Protein AF-A0A3M7D447-F1 (afdb_monomer_lite)

Radius of gyration: 22.93 Å; chains: 1; bounding box: 48×63×53 Å

Secondary structure (DSSP, 8-state):
-HHHHHHHHHHHHHHHHHHHSTT-S--------------------S-SHHHHHHHHHHHHHHHHHHHHHHHHHHHHHHHHHHHHT----HHHHHHHHHHHHHHHHHHHHHHHHHHHHTT-SS--HHHHHHHGGG-HHHHHHHHHHHHHHHHHTT-

Structure (mmCIF, N/CA/C/O backbone):
data_AF-A0A3M7D447-F1
#
_entry.id   AF-A0A3M7D447-F1
#
loop_
_atom_site.group_PDB
_atom_site.id
_atom_site.type_symbol
_atom_site.label_atom_id
_atom_site.label_alt_id
_atom_site.label_comp_id
_atom_site.label_asym_id
_atom_site.label_entity_id
_atom_site.label_seq_id
_atom_site.pdbx_PDB_ins_code
_atom_site.Cartn_x
_atom_site.Cartn_y
_atom_site.Cartn_z
_atom_site.occupancy
_atom_site.B_iso_or_equiv
_atom_sit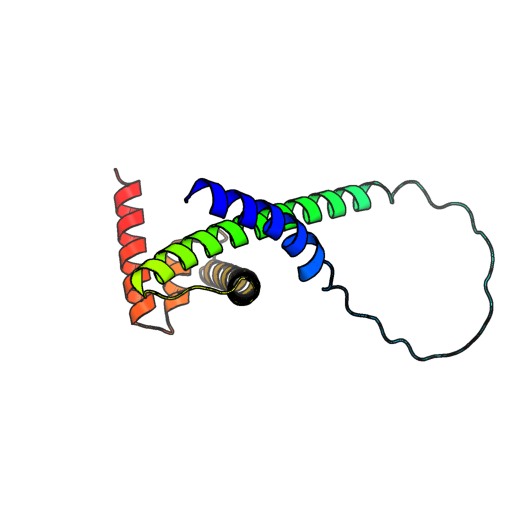e.auth_seq_id
_atom_site.auth_comp_id
_atom_site.auth_asym_id
_atom_site.auth_atom_id
_atom_site.pdbx_PDB_model_num
ATOM 1 N N . MET A 1 1 ? 21.435 -17.352 -11.194 1.00 40.66 1 MET A N 1
ATOM 2 C CA . MET A 1 1 ? 20.827 -16.055 -11.581 1.00 40.66 1 MET A CA 1
ATOM 3 C C . MET A 1 1 ? 19.994 -15.383 -10.474 1.00 40.66 1 MET A C 1
ATOM 5 O O . MET A 1 1 ? 19.977 -14.162 -10.434 1.00 40.66 1 MET A O 1
ATOM 9 N N . ALA A 1 2 ? 19.352 -16.107 -9.541 1.00 36.53 2 ALA A N 1
ATOM 10 C CA . ALA A 1 2 ? 18.604 -15.491 -8.423 1.00 36.53 2 ALA A CA 1
ATOM 11 C C . ALA A 1 2 ? 19.498 -14.832 -7.340 1.00 36.53 2 ALA A C 1
ATOM 13 O O . ALA A 1 2 ? 19.195 -13.742 -6.861 1.00 36.53 2 ALA A O 1
ATOM 14 N N . HIS A 1 3 ? 20.649 -15.438 -7.021 1.00 30.95 3 HIS A N 1
ATOM 15 C CA . HIS A 1 3 ? 21.602 -14.931 -6.015 1.00 30.95 3 HIS A CA 1
ATOM 16 C C . HIS A 1 3 ? 22.249 -13.577 -6.384 1.00 30.95 3 HIS A C 1
ATOM 18 O O . HIS A 1 3 ? 22.656 -12.814 -5.513 1.00 30.95 3 HIS A O 1
ATOM 24 N N . GLU A 1 4 ? 22.309 -13.249 -7.675 1.00 35.91 4 GLU A N 1
ATOM 25 C CA . GLU A 1 4 ? 22.933 -12.026 -8.197 1.00 35.91 4 GLU A CA 1
ATOM 26 C C . GLU A 1 4 ? 21.975 -10.822 -8.210 1.00 35.91 4 GLU A C 1
ATOM 28 O O . GLU A 1 4 ? 22.399 -9.664 -8.145 1.00 35.91 4 GLU A O 1
ATOM 33 N N . LYS A 1 5 ? 20.660 -11.079 -8.241 1.00 38.59 5 LYS A N 1
ATOM 34 C CA . LYS A 1 5 ? 19.633 -10.040 -8.085 1.00 38.59 5 LYS A CA 1
ATOM 35 C C . LYS A 1 5 ? 19.590 -9.536 -6.636 1.00 38.59 5 LYS A C 1
ATOM 37 O O . LYS A 1 5 ? 19.639 -8.331 -6.409 1.00 38.59 5 LYS A O 1
ATOM 42 N N . ALA A 1 6 ? 19.646 -10.443 -5.656 1.00 42.00 6 ALA A N 1
ATOM 43 C CA . ALA A 1 6 ? 19.626 -10.107 -4.227 1.00 42.00 6 ALA A CA 1
ATOM 44 C C . ALA A 1 6 ? 20.763 -9.150 -3.799 1.00 42.00 6 ALA A C 1
ATOM 46 O O . ALA A 1 6 ? 20.531 -8.195 -3.057 1.00 42.00 6 ALA A O 1
ATOM 47 N N . GLY A 1 7 ? 21.982 -9.351 -4.316 1.00 37.09 7 GLY A N 1
ATOM 48 C CA . GLY A 1 7 ? 23.135 -8.491 -4.014 1.00 37.09 7 GLY A CA 1
ATOM 49 C C . GLY A 1 7 ? 23.055 -7.084 -4.624 1.00 37.09 7 GLY A C 1
ATOM 50 O O . GLY A 1 7 ? 23.550 -6.123 -4.029 1.00 37.09 7 GLY A O 1
ATOM 51 N N . ARG A 1 8 ? 22.400 -6.933 -5.785 1.00 49.28 8 ARG A N 1
ATOM 52 C CA . ARG A 1 8 ? 22.113 -5.617 -6.380 1.00 49.28 8 ARG A CA 1
ATOM 53 C C . ARG A 1 8 ? 21.093 -4.857 -5.546 1.00 49.28 8 ARG A C 1
ATOM 55 O O . ARG A 1 8 ? 21.341 -3.699 -5.222 1.00 49.28 8 ARG A O 1
ATOM 62 N N . TYR A 1 9 ? 20.027 -5.525 -5.109 1.00 46.66 9 TYR A N 1
ATOM 63 C CA . TYR A 1 9 ? 19.006 -4.898 -4.274 1.00 46.66 9 TYR A CA 1
ATOM 64 C C . TYR A 1 9 ? 19.549 -4.464 -2.905 1.00 46.66 9 TYR A C 1
ATOM 66 O O . TYR A 1 9 ? 19.221 -3.377 -2.449 1.00 46.66 9 TYR A O 1
ATOM 74 N N . ALA A 1 10 ? 20.449 -5.230 -2.278 1.00 44.56 10 ALA A N 1
ATOM 75 C CA . ALA A 1 10 ? 21.054 -4.850 -0.995 1.00 44.56 10 ALA A CA 1
ATOM 76 C C . ALA A 1 10 ? 21.975 -3.614 -1.081 1.00 44.56 10 ALA A C 1
ATOM 78 O O . ALA A 1 10 ? 21.975 -2.781 -0.171 1.00 44.56 10 ALA A O 1
ATOM 79 N N . ARG A 1 11 ? 22.743 -3.465 -2.172 1.00 48.06 11 ARG A N 1
ATOM 80 C CA . ARG A 1 11 ? 23.564 -2.262 -2.411 1.00 48.06 11 ARG A CA 1
ATOM 81 C C . ARG A 1 11 ? 22.715 -1.060 -2.823 1.00 48.06 11 ARG A C 1
ATOM 83 O O . ARG A 1 11 ? 22.955 0.033 -2.319 1.00 48.06 11 ARG A O 1
ATOM 90 N N . MET A 1 12 ? 21.692 -1.272 -3.652 1.00 51.81 12 MET A N 1
ATOM 91 C CA . MET A 1 12 ? 20.745 -0.222 -4.038 1.00 51.81 12 MET A CA 1
ATOM 92 C C . MET A 1 12 ? 19.927 0.265 -2.835 1.00 51.81 12 MET A C 1
ATOM 94 O O . MET A 1 12 ? 19.711 1.459 -2.704 1.00 51.81 12 MET A O 1
ATOM 98 N N . ARG A 1 13 ? 19.567 -0.630 -1.903 1.00 50.69 13 ARG A N 1
ATOM 99 C CA . ARG A 1 13 ? 18.854 -0.321 -0.652 1.00 50.69 13 ARG A CA 1
ATOM 100 C C . ARG A 1 13 ? 19.614 0.654 0.248 1.00 50.69 13 ARG A C 1
ATOM 102 O O . ARG A 1 13 ? 18.990 1.523 0.839 1.00 50.69 13 ARG A O 1
ATOM 109 N N . ARG A 1 14 ? 20.945 0.532 0.353 1.00 49.84 14 ARG A N 1
ATOM 110 C CA . ARG A 1 14 ? 21.756 1.457 1.167 1.00 49.84 14 ARG A CA 1
ATOM 111 C C . ARG A 1 14 ? 21.840 2.843 0.525 1.00 49.84 14 ARG A C 1
ATOM 113 O O . ARG A 1 14 ? 21.676 3.820 1.234 1.00 49.84 14 ARG A O 1
ATOM 120 N N . VAL A 1 15 ? 22.057 2.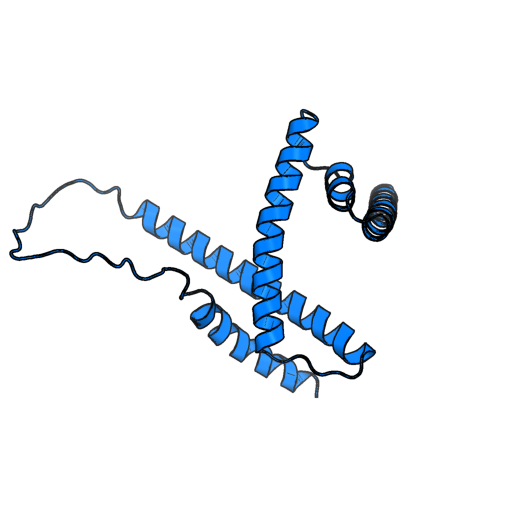903 -0.790 1.00 55.00 15 VAL A N 1
ATOM 121 C CA . VAL A 1 15 ? 22.176 4.169 -1.538 1.00 55.00 15 VAL A CA 1
ATOM 122 C C . VAL A 1 15 ? 20.819 4.868 -1.666 1.00 55.00 15 VAL A C 1
ATOM 124 O O . VAL A 1 15 ? 20.730 6.073 -1.508 1.00 55.00 15 VAL A O 1
ATOM 127 N N . PHE A 1 16 ? 19.737 4.128 -1.898 1.00 56.06 16 PHE A N 1
ATOM 128 C CA . PHE A 1 16 ? 18.404 4.703 -2.073 1.00 56.06 16 PHE A CA 1
ATOM 129 C C . PHE A 1 16 ? 17.883 5.359 -0.789 1.00 56.06 16 PHE A C 1
ATOM 131 O O . PHE A 1 16 ? 17.473 6.512 -0.828 1.00 56.06 16 PHE A O 1
ATOM 138 N N . VAL A 1 17 ? 17.952 4.670 0.356 1.00 54.66 17 VAL A N 1
ATOM 139 C CA . VAL A 1 17 ? 17.482 5.234 1.635 1.00 54.66 17 VAL A CA 1
ATOM 140 C C . VAL A 1 17 ? 18.322 6.452 2.036 1.00 54.66 17 VAL A C 1
ATOM 142 O O . VAL A 1 17 ? 17.758 7.467 2.423 1.00 54.66 17 VAL A O 1
ATOM 145 N N . SER A 1 18 ? 19.649 6.407 1.859 1.00 51.78 18 SER A N 1
ATOM 146 C CA . SER A 1 18 ? 20.510 7.544 2.214 1.00 51.78 18 SER A CA 1
ATOM 147 C C . SER A 1 18 ? 20.408 8.734 1.261 1.00 51.78 18 SER A C 1
ATOM 149 O O . SER A 1 18 ? 20.662 9.854 1.682 1.00 51.78 18 SER A O 1
ATOM 151 N N . THR A 1 19 ? 20.111 8.511 -0.023 1.00 50.44 19 THR A N 1
ATOM 152 C CA . THR A 1 19 ? 20.236 9.552 -1.060 1.00 50.44 19 THR A CA 1
ATOM 153 C C . THR A 1 19 ? 18.888 10.076 -1.544 1.00 50.44 19 THR A C 1
ATOM 155 O O . THR A 1 19 ? 18.783 11.248 -1.854 1.00 50.44 19 THR A O 1
ATOM 158 N N . VAL A 1 20 ? 17.837 9.255 -1.593 1.00 51.19 20 VAL A N 1
ATOM 159 C CA . VAL A 1 20 ? 16.521 9.708 -2.088 1.00 51.19 20 VAL A CA 1
ATOM 160 C C . VAL A 1 20 ? 15.688 10.356 -0.985 1.00 51.19 20 VAL A C 1
ATOM 162 O O . VAL A 1 20 ? 14.920 11.273 -1.254 1.00 51.19 20 VAL A O 1
ATOM 165 N N . TRP A 1 21 ? 15.864 9.921 0.263 1.00 50.19 21 TRP A N 1
ATOM 166 C CA . TRP A 1 21 ? 15.024 10.363 1.377 1.00 50.19 21 TRP A CA 1
ATOM 167 C C . TRP A 1 21 ? 15.679 11.379 2.312 1.00 50.19 21 TRP A C 1
ATOM 169 O O . TRP A 1 21 ? 14.960 12.058 3.037 1.00 50.19 21 TRP A O 1
ATOM 179 N N . SER A 1 22 ? 17.004 11.544 2.256 1.00 47.16 22 SER A N 1
ATOM 180 C CA . SER A 1 22 ? 17.707 12.591 3.013 1.00 47.16 22 SER A CA 1
ATOM 181 C C . SER A 1 22 ? 17.561 13.990 2.391 1.00 47.16 22 SER A C 1
ATOM 183 O O . SER A 1 22 ? 17.934 14.968 3.027 1.00 47.16 22 SER A O 1
ATOM 185 N N . GLU A 1 23 ? 17.035 14.107 1.166 1.00 41.28 23 GLU A N 1
ATOM 186 C CA . GLU A 1 23 ? 16.969 15.362 0.393 1.00 41.28 23 GLU A CA 1
ATOM 187 C C . GLU A 1 23 ? 15.640 16.134 0.585 1.00 41.28 23 GLU A C 1
ATOM 189 O O . GLU A 1 23 ? 15.390 17.128 -0.095 1.00 41.28 23 GLU A O 1
ATOM 194 N N . ARG A 1 24 ? 14.755 15.681 1.492 1.00 40.66 24 ARG A N 1
ATOM 195 C CA . ARG A 1 24 ? 13.440 16.305 1.762 1.00 40.66 24 ARG A CA 1
ATOM 196 C C . ARG A 1 24 ? 13.451 17.421 2.818 1.00 40.66 24 ARG A C 1
ATOM 198 O O . ARG A 1 24 ? 12.377 17.912 3.154 1.00 40.66 24 ARG A O 1
ATOM 205 N N . ASP A 1 25 ? 14.622 17.882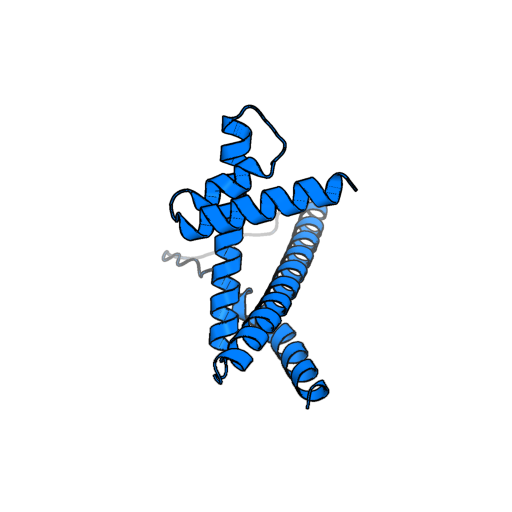 3.250 1.00 37.28 25 ASP A N 1
ATOM 206 C CA . ASP A 1 25 ? 14.777 19.187 3.902 1.00 37.28 25 ASP A CA 1
ATOM 207 C C . ASP A 1 25 ? 15.191 20.211 2.836 1.00 37.28 25 ASP A C 1
ATOM 209 O O . ASP A 1 25 ? 16.362 20.359 2.487 1.00 37.28 25 ASP A O 1
ATOM 213 N N . GLY A 1 26 ? 14.198 20.877 2.239 1.00 34.97 26 GLY A N 1
ATOM 214 C CA . GLY A 1 26 ? 14.434 21.900 1.220 1.00 34.97 26 GLY A CA 1
ATOM 215 C C . GLY A 1 26 ? 15.256 23.087 1.755 1.00 34.97 26 GLY A C 1
ATOM 216 O O . GLY A 1 26 ? 15.172 23.414 2.940 1.00 34.97 26 GLY A O 1
ATOM 217 N N . PRO A 1 27 ? 16.030 23.783 0.902 1.00 31.89 27 PRO A N 1
ATOM 218 C CA . PRO A 1 27 ? 16.793 24.952 1.317 1.00 31.89 27 PRO A CA 1
ATOM 219 C C . PRO A 1 27 ? 15.861 26.129 1.639 1.00 31.89 27 PRO A C 1
ATOM 221 O O . PRO A 1 27 ? 15.162 26.649 0.766 1.00 31.89 27 PRO A O 1
ATOM 224 N N . SER A 1 28 ? 15.892 26.590 2.888 1.00 37.19 28 SER A N 1
ATOM 225 C CA . SER A 1 28 ? 15.328 27.875 3.303 1.00 37.19 28 SER A CA 1
ATOM 226 C C . SER A 1 28 ? 16.106 29.004 2.621 1.00 37.19 28 SER A C 1
ATOM 228 O O . SER A 1 28 ? 17.236 29.314 2.996 1.00 37.19 28 SER A O 1
ATOM 230 N N . PHE A 1 29 ? 15.520 29.617 1.596 1.00 27.03 29 PHE A N 1
ATOM 231 C CA . PHE A 1 29 ? 16.030 30.850 1.004 1.00 27.03 29 PHE A CA 1
ATOM 232 C C . PHE A 1 29 ? 15.566 32.039 1.860 1.00 27.03 29 PHE A C 1
ATOM 234 O O . PHE A 1 29 ? 14.455 32.535 1.688 1.00 27.03 29 PHE A O 1
ATOM 241 N N . ASP A 1 30 ? 16.407 32.474 2.801 1.00 32.84 30 ASP A N 1
ATOM 242 C CA . ASP A 1 30 ? 16.303 33.793 3.437 1.00 32.84 30 ASP A CA 1
ATOM 243 C C . ASP A 1 30 ? 17.291 34.739 2.747 1.00 32.84 30 ASP A C 1
ATOM 245 O O . ASP A 1 30 ? 18.511 34.593 2.842 1.00 32.84 30 ASP A O 1
ATOM 249 N N . ALA A 1 31 ? 16.730 35.704 2.026 1.00 34.12 31 ALA A N 1
ATOM 250 C CA . ALA A 1 31 ? 17.441 36.842 1.487 1.00 34.12 31 ALA A CA 1
ATOM 251 C C . ALA A 1 31 ? 17.245 38.058 2.403 1.00 34.12 31 ALA A C 1
ATOM 253 O O . ALA A 1 31 ? 16.361 38.871 2.141 1.00 34.12 31 ALA A O 1
ATOM 254 N N . SER A 1 32 ? 18.094 38.240 3.421 1.00 32.06 32 SER A N 1
ATOM 255 C CA . SER A 1 32 ? 18.339 39.565 4.012 1.00 32.06 32 SER A CA 1
ATOM 256 C C . SER A 1 32 ? 19.565 39.642 4.945 1.00 32.06 32 SER A C 1
ATOM 258 O O . SER A 1 32 ? 19.616 39.077 6.022 1.00 32.06 32 SER A O 1
ATOM 260 N N . SER A 1 33 ? 20.552 40.435 4.515 1.00 31.58 33 SER A N 1
ATOM 261 C CA . SER A 1 33 ? 21.230 41.483 5.297 1.00 31.58 33 SER A CA 1
ATOM 262 C C . SER A 1 33 ? 21.857 41.190 6.686 1.00 31.58 33 SER A C 1
ATOM 264 O O . SER A 1 33 ? 21.196 41.165 7.714 1.00 31.58 33 SER A O 1
ATOM 266 N N . THR A 1 34 ? 23.197 41.273 6.692 1.00 35.94 34 THR A N 1
ATOM 267 C CA . THR A 1 34 ? 24.061 42.055 7.616 1.00 35.94 34 THR A CA 1
ATOM 268 C C . THR A 1 34 ? 24.263 41.650 9.090 1.00 35.94 34 THR A C 1
ATOM 270 O O . THR A 1 34 ? 23.453 41.931 9.961 1.00 35.94 34 THR A O 1
ATOM 273 N N . SER A 1 35 ? 25.510 41.226 9.341 1.00 34.97 35 SER A N 1
ATOM 274 C CA . SER A 1 35 ? 26.455 41.678 10.386 1.00 34.97 35 SER A CA 1
ATOM 275 C C . SER A 1 35 ? 26.180 41.470 11.889 1.00 34.97 35 SER A C 1
ATOM 277 O O . SER A 1 35 ? 25.301 42.088 12.478 1.00 34.97 35 SER A O 1
ATOM 279 N N . ASN A 1 36 ? 27.181 40.802 12.484 1.00 34.50 36 ASN A N 1
ATOM 280 C CA . ASN A 1 36 ? 27.664 40.724 13.873 1.00 34.50 36 ASN A CA 1
ATOM 281 C C . ASN A 1 36 ? 27.115 39.640 14.831 1.00 34.50 36 ASN A C 1
ATOM 283 O O . ASN A 1 36 ? 25.907 39.501 14.989 1.00 34.50 36 ASN A O 1
ATOM 287 N N . PRO A 1 37 ? 28.015 38.910 15.538 1.00 45.75 37 PRO A N 1
ATOM 288 C CA . PRO A 1 37 ? 27.653 37.921 16.551 1.00 45.75 37 PRO A CA 1
ATOM 289 C C . PRO A 1 37 ? 27.620 38.543 17.959 1.00 45.75 37 PRO A C 1
ATOM 291 O O . PRO A 1 37 ? 28.353 39.500 18.227 1.00 45.75 37 PRO A O 1
ATOM 294 N N . PRO A 1 38 ? 26.870 37.950 18.903 1.00 38.22 38 PRO A N 1
ATOM 295 C CA . PRO A 1 38 ? 27.286 38.042 20.300 1.00 38.22 38 PRO A CA 1
ATOM 296 C C . PRO A 1 38 ? 27.210 36.710 21.071 1.00 38.22 38 PRO A C 1
ATOM 298 O O . PRO A 1 38 ? 26.177 36.061 21.161 1.00 38.22 38 PRO A O 1
ATOM 301 N N . THR A 1 39 ? 28.365 36.370 21.654 1.00 35.47 39 THR A N 1
ATOM 302 C CA . THR A 1 39 ? 28.612 35.935 23.046 1.00 35.47 39 THR A CA 1
ATOM 303 C C . THR A 1 39 ? 27.746 34.860 23.721 1.00 35.47 39 THR A C 1
ATOM 305 O O . THR A 1 39 ? 26.544 35.007 23.911 1.00 35.47 39 THR A O 1
ATOM 308 N N . MET A 1 40 ? 28.461 33.854 24.249 1.00 33.44 40 MET A N 1
ATOM 309 C CA . MET A 1 40 ? 28.060 32.885 25.278 1.00 33.44 40 MET A CA 1
ATOM 310 C C . MET A 1 40 ? 27.098 33.446 26.339 1.00 33.44 40 MET A C 1
ATOM 312 O O . MET A 1 40 ? 27.438 34.388 27.053 1.00 33.44 40 MET A O 1
ATOM 316 N N . SER A 1 41 ? 25.983 32.744 26.550 1.00 32.66 41 SER A N 1
ATOM 317 C CA . SER A 1 41 ? 25.235 32.760 27.808 1.00 32.66 41 SER A CA 1
ATOM 318 C C . SER A 1 41 ? 25.017 31.318 28.270 1.00 32.66 41 SER A C 1
ATOM 320 O O . SER A 1 41 ? 24.446 30.494 27.556 1.00 32.66 41 SER A O 1
ATOM 322 N N . LEU A 1 42 ? 25.563 30.996 29.442 1.00 34.97 42 LEU A N 1
ATOM 323 C CA . LEU A 1 42 ? 25.516 29.680 30.068 1.00 34.97 42 LEU A CA 1
ATOM 324 C C . LEU A 1 42 ? 24.268 29.578 30.963 1.00 34.97 42 LEU A C 1
ATOM 326 O O . LEU A 1 42 ? 24.042 30.461 31.787 1.00 34.97 42 LEU A O 1
ATOM 330 N N . ARG A 1 43 ? 23.599 28.417 30.890 1.00 39.00 43 ARG A N 1
ATOM 331 C CA . ARG A 1 43 ? 22.578 27.840 31.799 1.00 39.00 43 ARG A CA 1
ATOM 332 C C . ARG A 1 43 ? 21.103 28.044 31.432 1.00 39.00 43 ARG A C 1
ATOM 334 O O . ARG A 1 43 ? 20.464 28.967 31.913 1.00 39.00 43 ARG A O 1
ATOM 341 N N . PHE A 1 44 ? 20.524 27.017 30.806 1.00 30.78 44 PHE A N 1
ATOM 342 C CA . PHE A 1 44 ? 19.251 26.435 31.246 1.00 30.78 44 PHE A CA 1
ATOM 343 C C . PHE A 1 44 ? 19.298 24.905 31.082 1.00 30.78 44 PHE A C 1
ATOM 345 O O . PHE A 1 44 ? 19.380 24.380 29.981 1.00 30.78 44 PHE A O 1
ATOM 352 N N . HIS A 1 45 ? 19.362 24.228 32.231 1.00 31.22 45 HIS A N 1
ATOM 353 C CA . HIS A 1 45 ? 18.856 22.890 32.548 1.00 31.22 45 HIS A CA 1
ATOM 354 C C . HIS A 1 45 ? 18.586 21.907 31.392 1.00 31.22 45 HIS A C 1
ATOM 356 O O . HIS A 1 45 ? 17.560 21.984 30.730 1.00 31.22 45 HIS A O 1
ATOM 362 N N . GLN A 1 46 ? 19.465 20.907 31.258 1.00 39.44 46 GLN A N 1
ATOM 363 C CA . GLN A 1 46 ? 19.145 19.477 31.435 1.00 39.44 46 GLN A CA 1
ATOM 364 C C . GLN A 1 46 ? 17.707 19.022 31.076 1.00 39.44 46 GLN A C 1
ATOM 366 O O . GLN A 1 46 ? 17.037 18.380 31.879 1.00 39.44 46 GLN A O 1
ATOM 371 N N . ALA A 1 47 ? 17.233 19.345 29.871 1.00 36.06 47 ALA A N 1
ATOM 372 C CA . ALA A 1 47 ? 15.960 18.861 29.323 1.00 36.06 47 ALA A CA 1
ATOM 373 C C . ALA A 1 47 ? 15.968 18.765 27.780 1.00 36.06 47 ALA A C 1
ATOM 375 O O . ALA A 1 47 ? 14.917 18.804 27.152 1.00 36.06 47 ALA A O 1
ATOM 376 N N . LEU A 1 48 ? 17.149 18.655 27.158 1.00 44.34 48 LEU A N 1
ATOM 377 C CA . LEU A 1 48 ? 17.311 18.651 25.694 1.00 44.34 48 LEU A CA 1
ATOM 378 C C . LEU A 1 48 ? 17.907 17.357 25.113 1.00 44.34 48 LEU A C 1
ATOM 380 O O . LEU A 1 48 ? 17.942 17.214 23.899 1.00 44.34 48 LEU A O 1
ATOM 384 N N . ASP A 1 49 ? 18.281 16.383 25.947 1.00 47.97 49 ASP A N 1
ATOM 385 C CA . ASP A 1 49 ? 18.837 15.100 25.473 1.00 47.97 49 ASP A CA 1
ATOM 386 C C . ASP A 1 49 ? 17.769 14.013 25.235 1.00 47.97 49 ASP A C 1
ATOM 388 O O . ASP A 1 49 ? 18.003 13.043 24.522 1.00 47.97 49 ASP A O 1
ATOM 392 N N . MET A 1 50 ? 16.556 14.177 25.781 1.00 45.88 50 MET A N 1
ATOM 393 C CA . MET A 1 50 ? 15.485 13.174 25.634 1.00 45.88 50 MET A CA 1
ATOM 394 C C . MET A 1 50 ? 14.691 13.324 24.330 1.00 45.88 50 MET A C 1
ATOM 396 O O . MET A 1 50 ? 14.183 12.334 23.811 1.00 45.88 50 MET A O 1
ATOM 400 N N . ALA A 1 51 ? 14.620 14.538 23.773 1.00 52.22 51 ALA A N 1
ATOM 401 C CA . ALA A 1 51 ? 13.990 14.783 22.475 1.00 52.22 51 ALA A CA 1
ATOM 402 C C . ALA A 1 51 ? 14.865 14.287 21.309 1.00 52.22 51 ALA A C 1
ATOM 404 O O . ALA A 1 51 ? 14.333 13.815 20.310 1.00 52.22 51 ALA A O 1
ATOM 405 N N . GLY A 1 52 ? 16.197 14.341 21.457 1.00 50.50 52 GLY A N 1
ATOM 406 C CA . GLY A 1 52 ? 17.152 13.895 20.436 1.00 50.50 52 GLY A CA 1
ATOM 407 C C . GLY A 1 52 ? 17.186 12.377 20.225 1.00 50.50 52 GLY A C 1
ATOM 408 O O . GLY A 1 52 ? 17.369 11.923 19.100 1.00 50.50 52 GLY A O 1
ATOM 409 N N . LEU A 1 53 ? 16.960 11.571 21.272 1.00 51.22 53 LEU A N 1
ATOM 410 C CA . LEU A 1 53 ? 16.856 10.112 21.116 1.00 51.22 53 LEU A CA 1
ATOM 411 C C . LEU A 1 53 ? 15.547 9.682 20.440 1.00 51.22 53 LEU A C 1
ATOM 413 O O . LEU A 1 53 ? 15.561 8.759 19.631 1.00 51.22 53 LEU A O 1
ATOM 417 N N . GLN A 1 54 ? 14.432 10.347 20.755 1.00 53.81 54 GLN A N 1
ATOM 418 C CA . GLN A 1 54 ? 13.114 10.012 20.200 1.00 53.81 54 GLN A CA 1
ATOM 419 C C . GLN A 1 54 ? 13.052 10.288 18.696 1.00 53.81 54 GLN A C 1
ATOM 421 O O . GLN A 1 54 ? 12.547 9.464 17.939 1.00 53.81 54 GLN A O 1
ATOM 426 N N . THR A 1 55 ? 13.627 11.403 18.243 1.00 58.34 55 THR A N 1
ATOM 427 C CA . THR A 1 55 ? 13.733 11.712 16.810 1.00 58.34 55 THR A CA 1
ATOM 428 C C . THR A 1 55 ? 14.674 10.759 16.081 1.00 58.34 55 THR A C 1
ATOM 430 O O . THR A 1 55 ? 14.369 10.352 14.962 1.00 58.34 55 THR A O 1
ATOM 433 N N . GLN A 1 56 ? 15.775 10.335 16.710 1.00 60.50 56 GLN A N 1
ATOM 434 C CA . GLN A 1 56 ? 16.673 9.332 16.132 1.00 60.50 56 GLN A CA 1
ATOM 435 C C . GLN A 1 56 ? 15.986 7.962 15.997 1.00 60.50 56 GLN A C 1
ATOM 437 O O . GLN A 1 56 ? 16.135 7.296 14.974 1.00 60.50 56 GLN A O 1
ATOM 442 N N . GLU A 1 57 ? 15.226 7.532 17.007 1.00 65.69 57 GLU A N 1
ATOM 443 C CA . GLU A 1 57 ? 14.515 6.251 16.987 1.00 65.69 57 GLU A CA 1
ATOM 444 C C . GLU A 1 57 ? 13.383 6.241 15.950 1.00 65.69 57 GLU A C 1
ATOM 446 O O . GLU A 1 57 ? 13.313 5.308 15.144 1.00 65.69 57 GLU A O 1
ATOM 451 N N . GLU A 1 58 ? 12.562 7.292 15.892 1.00 65.44 58 GLU A N 1
ATOM 452 C CA . GLU A 1 58 ? 11.509 7.423 14.876 1.00 65.44 58 GLU A CA 1
ATOM 453 C C . GLU A 1 58 ? 12.093 7.498 13.458 1.00 65.44 58 GLU A C 1
ATOM 455 O O . GLU A 1 58 ? 11.635 6.759 12.586 1.00 65.44 58 GLU A O 1
ATOM 460 N N . ALA A 1 59 ? 13.180 8.250 13.241 1.00 67.81 59 ALA A N 1
ATOM 461 C CA . ALA A 1 59 ? 13.886 8.261 11.956 1.00 67.81 59 ALA A CA 1
ATOM 462 C C . ALA A 1 59 ? 14.386 6.856 11.573 1.00 67.81 59 ALA A C 1
ATOM 464 O O . ALA A 1 59 ? 14.196 6.396 10.446 1.00 67.81 59 ALA A O 1
ATOM 465 N N . THR A 1 60 ? 14.940 6.098 12.530 1.00 80.00 60 THR A N 1
ATOM 466 C CA . THR A 1 60 ? 15.387 4.722 12.251 1.00 80.00 60 THR A CA 1
ATOM 467 C C . THR A 1 60 ? 14.231 3.765 11.962 1.00 80.00 60 THR A C 1
ATOM 469 O O . THR A 1 60 ? 14.402 2.789 11.224 1.00 80.00 60 THR A O 1
ATOM 472 N N . LYS A 1 61 ? 13.054 4.002 12.547 1.00 85.75 61 LYS A N 1
ATOM 473 C CA . LYS A 1 61 ? 11.847 3.206 12.314 1.00 85.75 61 LYS A CA 1
ATOM 474 C C . LYS A 1 61 ? 11.255 3.517 10.946 1.00 85.75 61 LYS A C 1
ATOM 476 O O . LYS A 1 61 ? 10.931 2.584 10.210 1.00 85.75 61 LYS A O 1
ATOM 481 N N . GLU A 1 62 ? 11.173 4.790 10.588 1.00 84.88 62 GLU A N 1
ATOM 482 C CA . GLU A 1 62 ? 10.736 5.248 9.274 1.00 84.88 62 GLU A CA 1
ATOM 483 C C . GLU A 1 62 ? 11.626 4.673 8.164 1.00 84.88 62 GLU A C 1
ATOM 485 O O . GLU A 1 62 ? 11.117 4.052 7.228 1.00 84.88 62 GLU A O 1
ATOM 490 N N . ASP A 1 63 ? 12.950 4.741 8.322 1.00 86.44 63 ASP A N 1
ATOM 491 C CA . ASP A 1 63 ? 13.910 4.149 7.383 1.00 86.44 63 ASP A CA 1
ATOM 492 C C . ASP A 1 63 ? 13.706 2.639 7.210 1.00 86.44 63 ASP A C 1
ATOM 494 O O . ASP A 1 63 ? 13.777 2.101 6.099 1.00 86.44 63 ASP A O 1
ATOM 498 N N . ARG A 1 64 ? 13.422 1.925 8.307 1.00 88.12 64 ARG A N 1
ATOM 499 C CA . ARG A 1 64 ? 13.118 0.486 8.262 1.00 88.12 64 ARG A CA 1
ATOM 500 C C . ARG A 1 64 ? 11.827 0.212 7.494 1.00 88.12 64 ARG A C 1
ATOM 502 O O . ARG A 1 64 ? 11.812 -0.722 6.689 1.00 88.12 64 ARG A O 1
ATOM 509 N N . LEU A 1 65 ? 10.779 1.006 7.716 1.00 92.19 65 LEU A N 1
ATOM 510 C CA . LEU A 1 65 ? 9.495 0.873 7.021 1.00 92.19 65 LEU A CA 1
ATOM 511 C C . LEU A 1 65 ? 9.638 1.171 5.526 1.00 92.19 65 LEU A C 1
ATOM 513 O O . LEU A 1 65 ? 9.210 0.359 4.706 1.00 92.19 65 LEU A O 1
ATOM 517 N N . LYS A 1 66 ? 10.318 2.261 5.160 1.00 88.62 66 LYS A N 1
ATOM 518 C CA . LYS A 1 66 ? 10.614 2.610 3.760 1.00 88.62 66 LYS A CA 1
ATOM 519 C C . LYS A 1 66 ? 11.425 1.526 3.064 1.00 88.62 66 LYS A C 1
ATOM 521 O O . LYS A 1 66 ? 11.113 1.128 1.943 1.00 88.62 66 LYS A O 1
ATOM 526 N N . ALA A 1 67 ? 12.432 0.984 3.745 1.00 87.06 67 ALA A N 1
ATOM 527 C CA . ALA A 1 67 ? 13.243 -0.094 3.199 1.00 87.06 67 ALA A CA 1
ATOM 528 C C . ALA A 1 67 ? 12.446 -1.397 2.999 1.00 87.06 67 ALA A C 1
ATOM 530 O O . ALA A 1 67 ? 12.687 -2.114 2.025 1.00 87.06 67 ALA A O 1
ATOM 531 N N . ALA A 1 68 ? 11.518 -1.717 3.908 1.00 91.69 68 ALA A N 1
ATOM 532 C CA . ALA A 1 68 ? 10.615 -2.858 3.763 1.00 91.69 68 ALA A CA 1
ATOM 533 C C . ALA A 1 68 ? 9.615 -2.643 2.615 1.00 91.69 68 ALA A C 1
ATOM 535 O O . ALA A 1 68 ? 9.390 -3.556 1.817 1.00 91.69 68 ALA A O 1
ATOM 536 N N . LEU A 1 69 ? 9.079 -1.426 2.487 1.00 92.25 69 LEU A N 1
ATOM 537 C CA . LEU A 1 69 ? 8.171 -1.049 1.409 1.00 92.25 69 LEU A CA 1
ATOM 538 C C . LEU A 1 69 ? 8.848 -1.181 0.042 1.00 92.25 69 LEU A C 1
ATOM 540 O O . LEU A 1 69 ? 8.324 -1.864 -0.834 1.00 92.25 69 LEU A O 1
ATOM 544 N N . TRP A 1 70 ? 10.040 -0.604 -0.117 1.00 89.88 70 TRP A N 1
ATOM 545 C CA . TRP A 1 70 ? 10.812 -0.692 -1.358 1.00 89.88 70 TRP A CA 1
ATOM 546 C C . TRP A 1 70 ? 11.091 -2.146 -1.764 1.00 89.88 70 TRP A C 1
ATOM 548 O O . TRP A 1 70 ? 10.974 -2.498 -2.937 1.0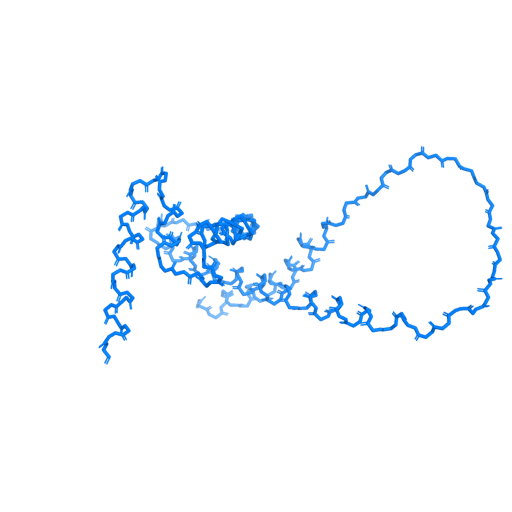0 89.88 70 TRP A O 1
ATOM 558 N N . TYR A 1 71 ? 11.408 -3.015 -0.796 1.00 88.88 71 TYR A N 1
ATOM 559 C CA . TYR A 1 71 ? 11.605 -4.442 -1.057 1.00 88.88 71 TYR A CA 1
ATOM 560 C C . TYR A 1 71 ? 10.320 -5.116 -1.564 1.00 88.88 71 TYR A C 1
ATOM 562 O O . TYR A 1 71 ? 10.356 -5.792 -2.592 1.00 88.88 71 TYR A O 1
ATOM 570 N N . SER A 1 72 ? 9.188 -4.888 -0.892 1.00 93.94 72 SER A N 1
ATOM 571 C CA . SER A 1 72 ? 7.882 -5.437 -1.288 1.00 93.94 72 SER A CA 1
ATOM 572 C C . SER A 1 72 ? 7.444 -4.955 -2.680 1.00 93.94 72 SER A C 1
ATOM 574 O O . SER A 1 72 ? 6.978 -5.737 -3.516 1.00 93.94 72 SER A O 1
ATOM 576 N N . ILE A 1 73 ? 7.671 -3.673 -2.979 1.00 93.81 73 ILE A N 1
ATOM 577 C CA . ILE A 1 73 ? 7.396 -3.091 -4.297 1.00 93.81 73 ILE A CA 1
ATOM 578 C C . ILE A 1 73 ? 8.296 -3.718 -5.356 1.00 93.81 73 ILE A C 1
ATOM 580 O O . ILE A 1 73 ? 7.797 -4.112 -6.406 1.00 93.81 73 ILE A O 1
ATOM 584 N N . GLY A 1 74 ? 9.592 -3.882 -5.081 1.00 91.06 74 GLY A N 1
ATOM 585 C CA . GLY A 1 74 ? 10.514 -4.567 -5.986 1.00 91.06 74 GLY A CA 1
ATOM 586 C C . GLY A 1 74 ? 10.043 -5.981 -6.337 1.00 91.06 74 GLY A C 1
ATOM 587 O O . GLY A 1 74 ? 10.023 -6.339 -7.511 1.00 91.06 74 GLY A O 1
ATOM 588 N N . GLN A 1 75 ? 9.576 -6.754 -5.350 1.00 92.06 75 GLN A N 1
ATOM 589 C CA . GLN A 1 75 ? 9.014 -8.091 -5.586 1.00 92.06 75 GLN A CA 1
ATOM 590 C C . GLN A 1 75 ? 7.743 -8.051 -6.445 1.00 92.06 75 GLN A C 1
ATOM 592 O O . GLN A 1 75 ? 7.587 -8.867 -7.355 1.00 92.06 75 GLN A O 1
ATOM 597 N N . THR A 1 76 ? 6.851 -7.095 -6.180 1.00 93.69 76 THR A N 1
ATOM 598 C CA . THR A 1 76 ? 5.603 -6.924 -6.940 1.00 93.69 76 THR A CA 1
ATOM 599 C C . THR A 1 76 ? 5.893 -6.541 -8.391 1.00 93.69 76 THR A C 1
ATOM 601 O O . THR A 1 76 ? 5.342 -7.130 -9.320 1.00 93.69 76 THR A O 1
ATOM 604 N N . VAL A 1 77 ? 6.805 -5.590 -8.597 1.00 92.81 77 VAL A N 1
ATOM 605 C CA . VAL A 1 77 ? 7.241 -5.149 -9.923 1.00 92.81 77 VAL A CA 1
ATOM 606 C C . VAL A 1 77 ? 7.936 -6.281 -10.671 1.00 92.81 77 VAL A C 1
ATOM 608 O O . VAL A 1 77 ? 7.639 -6.475 -11.847 1.00 92.81 77 VAL A O 1
ATOM 611 N N . ASP A 1 78 ? 8.804 -7.055 -10.015 1.00 88.94 78 ASP A N 1
ATOM 612 C CA . ASP A 1 78 ? 9.465 -8.216 -10.621 1.00 88.94 78 ASP A CA 1
ATOM 613 C C . ASP A 1 78 ? 8.433 -9.264 -11.084 1.00 88.94 78 ASP A C 1
ATOM 615 O O . ASP A 1 78 ? 8.546 -9.781 -12.197 1.00 88.94 78 ASP A O 1
ATOM 619 N N . ALA A 1 79 ? 7.395 -9.541 -10.286 1.00 90.38 79 ALA A N 1
ATOM 620 C CA . ALA A 1 79 ? 6.333 -10.483 -10.655 1.00 90.38 79 ALA A CA 1
ATOM 621 C C . ALA A 1 79 ? 5.528 -10.019 -11.884 1.00 90.38 79 ALA A C 1
ATOM 623 O O . ALA A 1 79 ? 5.246 -10.815 -12.780 1.00 90.38 79 ALA A O 1
ATOM 624 N N . VAL A 1 80 ? 5.190 -8.728 -11.958 1.00 91.94 80 VAL A N 1
ATOM 625 C CA . VAL A 1 80 ? 4.482 -8.150 -13.115 1.00 91.94 80 VAL A CA 1
ATOM 626 C C . VAL A 1 80 ? 5.383 -8.097 -14.352 1.00 91.94 80 VAL A C 1
ATOM 628 O O . VAL A 1 80 ? 4.939 -8.429 -15.448 1.00 91.94 80 VAL A O 1
ATOM 631 N N . SER A 1 81 ? 6.653 -7.737 -14.169 1.00 87.94 81 SER A N 1
ATOM 632 C CA . SER A 1 81 ? 7.665 -7.625 -15.228 1.00 87.94 81 SER A CA 1
ATOM 633 C C . SER A 1 81 ? 7.878 -8.951 -15.959 1.00 87.94 81 SER A C 1
ATOM 635 O O . SER A 1 81 ? 7.937 -8.973 -17.185 1.00 87.94 81 SER A O 1
ATOM 637 N N . VAL A 1 82 ? 7.908 -10.068 -15.219 1.00 87.75 82 VAL A N 1
ATOM 638 C CA . VAL A 1 82 ? 7.989 -11.420 -15.801 1.00 87.75 82 VAL A CA 1
ATOM 639 C C . VAL A 1 82 ? 6.767 -11.734 -16.667 1.00 87.75 82 VAL A C 1
ATOM 641 O O . VAL A 1 82 ? 6.918 -12.295 -17.746 1.00 87.75 82 VAL A O 1
ATOM 644 N N . ASN A 1 83 ? 5.566 -11.351 -16.228 1.00 87.69 83 ASN A N 1
ATOM 645 C CA . ASN A 1 83 ? 4.332 -11.616 -16.974 1.00 87.69 83 ASN A CA 1
ATOM 646 C C . ASN A 1 83 ? 4.192 -10.752 -18.236 1.00 87.69 83 ASN A C 1
ATOM 648 O O . ASN A 1 83 ? 3.494 -11.140 -19.169 1.00 87.69 83 ASN A O 1
ATOM 652 N N . GLN A 1 84 ? 4.814 -9.574 -18.247 1.00 89.62 84 GLN A N 1
ATOM 653 C CA . GLN A 1 84 ? 4.733 -8.606 -19.343 1.00 89.62 84 GLN A CA 1
ATOM 654 C C . GLN A 1 84 ? 5.961 -8.627 -20.270 1.00 89.62 84 GLN A C 1
ATOM 656 O O . GLN A 1 84 ? 5.971 -7.890 -21.249 1.00 89.62 84 GLN A O 1
ATOM 661 N N . ASP A 1 85 ? 6.970 -9.456 -19.974 1.00 88.25 85 ASP A N 1
ATOM 662 C CA . ASP A 1 85 ? 8.264 -9.527 -20.674 1.00 88.25 85 ASP A CA 1
ATOM 663 C C . ASP A 1 85 ? 8.965 -8.157 -20.806 1.00 88.25 85 ASP A C 1
ATOM 665 O O . ASP A 1 85 ? 9.548 -7.799 -21.830 1.00 88.25 85 ASP A O 1
ATOM 669 N N . VAL A 1 86 ? 8.888 -7.352 -19.742 1.00 88.00 86 VAL A N 1
ATOM 670 C CA . VAL A 1 86 ? 9.517 -6.025 -19.655 1.00 88.00 86 VAL A CA 1
ATOM 671 C C . VAL A 1 86 ? 10.452 -5.952 -18.457 1.00 88.00 86 VAL A C 1
ATOM 673 O O . VAL A 1 86 ? 10.267 -6.651 -17.469 1.00 88.00 86 VAL A O 1
ATOM 676 N N . ASN A 1 87 ? 11.450 -5.067 -18.513 1.00 84.44 87 ASN A N 1
ATOM 677 C CA . ASN A 1 87 ? 12.344 -4.806 -17.385 1.00 84.44 87 ASN A CA 1
ATOM 678 C C . ASN A 1 87 ? 12.025 -3.457 -16.739 1.00 84.44 87 ASN A C 1
ATOM 680 O O . ASN A 1 87 ? 12.055 -2.418 -17.401 1.00 84.44 87 ASN A O 1
ATOM 684 N N . ALA A 1 88 ? 11.802 -3.458 -15.427 1.00 84.38 88 ALA A N 1
ATOM 685 C CA . ALA A 1 88 ? 11.650 -2.234 -14.655 1.00 84.38 88 ALA A CA 1
ATOM 686 C C . ALA A 1 88 ? 13.004 -1.571 -14.370 1.00 84.38 88 ALA A C 1
ATOM 688 O O . ALA A 1 88 ? 13.968 -2.216 -13.948 1.00 84.38 88 ALA A O 1
ATOM 689 N N . THR A 1 89 ? 13.079 -0.255 -14.571 1.00 86.69 89 THR A N 1
ATOM 690 C CA . THR A 1 89 ? 14.282 0.509 -14.226 1.00 86.69 89 THR A CA 1
ATOM 691 C C . THR A 1 89 ? 14.339 0.777 -12.718 1.00 86.69 89 THR A C 1
ATOM 693 O O . THR A 1 89 ? 13.296 0.915 -12.072 1.00 86.69 89 THR A O 1
ATOM 696 N N . PRO A 1 90 ? 15.537 0.938 -12.128 1.00 81.06 90 PRO A N 1
ATOM 697 C CA . PRO A 1 90 ? 15.640 1.288 -10.712 1.00 81.06 90 PRO A CA 1
ATOM 698 C C . PRO A 1 90 ? 14.980 2.631 -10.364 1.00 81.06 90 PRO A C 1
ATOM 700 O O . PRO A 1 90 ? 14.419 2.772 -9.282 1.00 81.06 90 PRO A O 1
ATOM 703 N N . HIS A 1 91 ? 14.996 3.594 -11.292 1.00 83.50 91 HIS A N 1
ATOM 704 C CA . HIS A 1 91 ? 14.316 4.883 -11.137 1.00 83.50 91 HIS A CA 1
ATOM 705 C C . HIS A 1 91 ? 12.794 4.724 -11.091 1.00 83.50 91 HIS A C 1
ATOM 707 O O . HIS A 1 91 ? 12.142 5.370 -10.278 1.00 83.50 91 HIS A O 1
ATOM 713 N N . PHE A 1 92 ? 12.230 3.830 -11.912 1.00 88.88 92 PHE A N 1
ATOM 714 C CA . PHE A 1 92 ? 10.803 3.517 -11.874 1.00 88.88 92 PHE A CA 1
ATOM 715 C C . PHE A 1 92 ? 10.396 2.903 -10.530 1.00 88.88 92 PHE A C 1
ATOM 717 O O . PHE A 1 92 ? 9.433 3.358 -9.922 1.00 88.88 92 PHE A O 1
ATOM 724 N N . ILE A 1 93 ? 11.163 1.930 -10.023 1.00 87.69 93 ILE A N 1
ATOM 725 C CA . ILE A 1 93 ? 10.912 1.314 -8.708 1.00 87.69 93 ILE A CA 1
ATOM 726 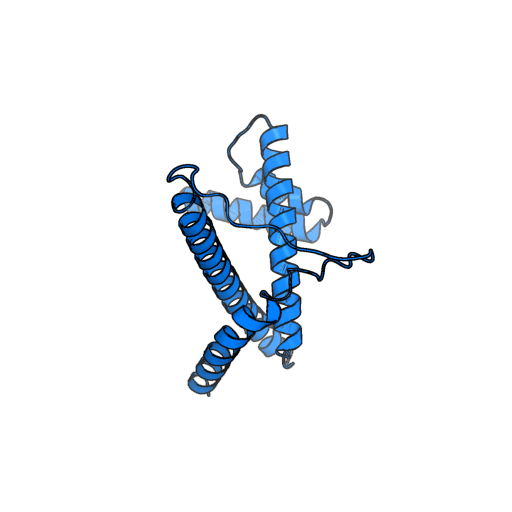C C . ILE A 1 93 ? 11.015 2.363 -7.590 1.00 87.69 93 ILE A C 1
ATOM 728 O O . ILE A 1 93 ? 10.196 2.369 -6.670 1.00 87.69 93 ILE A O 1
ATOM 732 N N . GLY A 1 94 ? 11.990 3.273 -7.683 1.00 85.94 94 GLY A N 1
ATOM 733 C CA . GLY A 1 94 ? 12.144 4.393 -6.757 1.00 85.94 94 GLY A CA 1
ATOM 734 C C . GLY A 1 94 ? 10.936 5.330 -6.760 1.00 85.94 94 GLY A C 1
ATOM 735 O O . GLY A 1 94 ? 10.328 5.537 -5.715 1.00 85.94 94 GLY A O 1
ATOM 736 N N . GLY A 1 95 ? 10.528 5.820 -7.934 1.00 91.38 95 GLY A N 1
ATOM 737 C CA . GLY A 1 95 ? 9.357 6.693 -8.067 1.00 91.38 95 GLY A CA 1
ATOM 738 C C . GLY A 1 95 ? 8.049 6.019 -7.645 1.00 91.38 95 GLY A C 1
ATOM 739 O O . GLY A 1 95 ? 7.212 6.644 -6.998 1.00 91.38 95 GLY A O 1
ATOM 740 N N . LEU A 1 96 ? 7.889 4.725 -7.936 1.00 93.25 96 LEU A N 1
ATOM 741 C CA . LEU A 1 96 ? 6.744 3.948 -7.466 1.00 93.25 96 LEU A CA 1
ATOM 742 C C . LEU A 1 96 ? 6.742 3.812 -5.936 1.00 93.25 96 LEU A C 1
ATOM 744 O O . LEU A 1 96 ? 5.682 3.874 -5.322 1.00 93.25 96 LEU A O 1
ATOM 748 N N . SER A 1 97 ? 7.914 3.670 -5.316 1.00 91.69 97 SER A N 1
ATOM 749 C CA . SER A 1 97 ? 8.032 3.599 -3.856 1.00 91.69 97 SER A CA 1
ATOM 750 C C . SER A 1 97 ? 7.627 4.907 -3.179 1.00 91.69 97 SER A C 1
ATOM 752 O O . SER A 1 97 ? 6.860 4.865 -2.219 1.00 91.69 97 SER A O 1
ATOM 754 N N . GLU A 1 98 ? 8.050 6.053 -3.719 1.00 89.81 98 GLU A N 1
ATOM 755 C CA . GLU A 1 98 ? 7.591 7.374 -3.258 1.00 89.81 98 GLU A CA 1
ATOM 756 C C . GLU A 1 98 ? 6.077 7.534 -3.393 1.00 89.81 98 GLU A C 1
ATOM 758 O O . GLU A 1 98 ? 5.402 7.986 -2.467 1.00 89.81 98 GLU A O 1
ATOM 763 N N . LEU A 1 99 ? 5.534 7.140 -4.548 1.00 94.25 99 LEU A N 1
ATOM 764 C CA . LEU A 1 99 ? 4.107 7.245 -4.827 1.00 94.25 99 LEU A CA 1
ATOM 765 C C . LEU A 1 99 ? 3.284 6.415 -3.838 1.00 94.25 99 LEU A C 1
ATOM 767 O O . LEU A 1 99 ? 2.291 6.901 -3.301 1.00 94.25 99 LEU A O 1
ATOM 771 N N . VAL A 1 100 ? 3.695 5.171 -3.584 1.00 96.25 100 VAL A N 1
ATOM 772 C CA . VAL A 1 100 ? 2.999 4.289 -2.639 1.00 96.25 100 VAL A CA 1
ATOM 773 C C . VAL A 1 100 ? 3.124 4.814 -1.211 1.00 96.25 100 VAL A C 1
ATOM 775 O O . VAL A 1 100 ? 2.141 4.761 -0.477 1.00 96.25 100 VAL A O 1
ATOM 778 N N . TRP A 1 101 ? 4.277 5.365 -0.822 1.00 93.44 101 TRP A N 1
ATOM 779 C CA . TRP A 1 101 ? 4.434 5.992 0.491 1.00 93.44 101 TRP A CA 1
ATOM 780 C C . TRP A 1 101 ? 3.444 7.147 0.690 1.00 93.44 101 TRP A C 1
ATOM 782 O O . TRP A 1 101 ? 2.669 7.134 1.645 1.00 93.44 101 TRP A O 1
ATOM 792 N N . ALA A 1 102 ? 3.386 8.088 -0.258 1.00 93.94 102 ALA A N 1
ATOM 793 C CA . ALA A 1 102 ? 2.423 9.191 -0.217 1.00 93.94 102 ALA A CA 1
ATOM 794 C C . ALA A 1 102 ? 0.964 8.693 -0.238 1.00 93.94 102 ALA A C 1
ATOM 796 O O . ALA A 1 102 ? 0.083 9.258 0.411 1.00 93.94 102 ALA A O 1
ATOM 797 N N . GLN A 1 103 ? 0.689 7.602 -0.959 1.00 95.06 103 GLN A N 1
ATOM 798 C CA . GLN A 1 103 ? -0.644 7.008 -0.986 1.00 95.06 103 GLN A CA 1
ATOM 799 C C . GLN A 1 103 ? -1.038 6.394 0.364 1.00 95.06 103 GLN A C 1
ATOM 801 O O . GLN A 1 103 ? -2.208 6.480 0.734 1.00 95.06 103 GLN A O 1
ATOM 806 N N . ILE A 1 104 ? -0.098 5.797 1.105 1.00 95.62 104 ILE A N 1
ATOM 807 C CA . ILE A 1 104 ? -0.356 5.264 2.451 1.00 95.62 104 ILE A CA 1
ATOM 808 C C . ILE A 1 104 ? -0.790 6.395 3.388 1.00 95.62 104 ILE A C 1
ATOM 810 O O . ILE A 1 104 ? -1.785 6.234 4.094 1.00 95.62 104 ILE A O 1
ATOM 814 N N . GLU A 1 105 ? -0.122 7.550 3.347 1.00 94.12 105 GLU A N 1
ATOM 815 C CA . GLU A 1 105 ? -0.499 8.722 4.154 1.00 94.12 105 GLU A CA 1
ATOM 816 C C . GLU A 1 105 ? -1.954 9.140 3.877 1.00 94.12 105 GLU A C 1
ATOM 818 O O . GLU A 1 105 ? -2.765 9.214 4.802 1.00 94.12 105 GLU A O 1
ATOM 823 N N . ASN A 1 106 ? -2.330 9.279 2.601 1.00 94.12 106 ASN A N 1
ATOM 824 C CA . ASN A 1 106 ? -3.704 9.618 2.210 1.00 94.12 106 ASN A CA 1
ATOM 825 C C . ASN A 1 106 ? -4.723 8.559 2.663 1.00 94.12 106 ASN A C 1
ATOM 827 O O . ASN A 1 106 ? -5.761 8.886 3.237 1.00 94.12 106 ASN A O 1
ATOM 831 N N . VAL A 1 107 ? -4.420 7.276 2.437 1.00 96.06 107 VAL A N 1
ATOM 832 C CA . VAL A 1 107 ? -5.316 6.164 2.789 1.00 96.06 107 VAL A CA 1
ATOM 833 C C . VAL A 1 107 ? -5.531 6.079 4.298 1.00 96.06 107 VAL A C 1
ATOM 835 O O . VAL A 1 107 ? -6.653 5.839 4.741 1.00 96.06 107 VAL A O 1
ATOM 838 N N . THR A 1 108 ? -4.486 6.277 5.101 1.00 96.06 108 THR A N 1
ATOM 839 C CA . THR A 1 108 ? -4.612 6.230 6.566 1.00 96.06 108 THR A CA 1
ATOM 840 C C . THR A 1 108 ? -5.494 7.354 7.109 1.00 96.06 108 THR A C 1
ATOM 842 O O . THR A 1 108 ? -6.358 7.078 7.943 1.00 96.06 108 THR A O 1
ATOM 845 N N . ALA A 1 109 ? -5.354 8.577 6.587 1.00 96.19 109 ALA A N 1
ATOM 846 C CA . ALA A 1 109 ? -6.211 9.704 6.956 1.00 96.19 109 ALA A CA 1
ATOM 847 C C . ALA A 1 109 ? -7.686 9.450 6.595 1.00 96.19 109 ALA A C 1
ATOM 849 O O . ALA A 1 109 ? -8.579 9.677 7.416 1.00 96.19 109 ALA A O 1
ATOM 850 N N . ASP A 1 110 ? -7.944 8.913 5.398 1.00 96.00 110 ASP A N 1
ATOM 851 C CA . ASP A 1 110 ? -9.295 8.553 4.956 1.00 96.00 110 ASP A CA 1
ATOM 852 C C . ASP A 1 110 ? -9.916 7.465 5.849 1.00 96.00 110 ASP A C 1
ATOM 854 O O . ASP A 1 110 ? -11.064 7.592 6.283 1.00 96.00 110 ASP A O 1
ATOM 858 N N . LEU A 1 111 ? -9.159 6.412 6.181 1.00 97.19 111 LEU A N 1
ATOM 859 C CA . LEU A 1 111 ? -9.633 5.328 7.049 1.00 97.19 111 LEU A CA 1
ATOM 860 C C . LEU A 1 111 ? -9.994 5.821 8.453 1.00 97.19 111 LEU A C 1
ATOM 862 O O . LEU A 1 111 ? -11.017 5.409 9.010 1.00 97.19 111 LEU A O 1
ATOM 866 N N . GLU A 1 112 ? -9.181 6.710 9.021 1.00 96.56 112 GLU A N 1
ATOM 867 C CA . GLU A 1 112 ? -9.467 7.315 10.320 1.00 96.56 112 GLU A CA 1
ATOM 868 C C . GLU A 1 112 ? -10.738 8.177 10.261 1.00 96.56 112 GLU A C 1
ATOM 870 O O . GLU A 1 112 ? -11.602 8.076 11.139 1.00 96.56 112 GLU A O 1
ATOM 875 N N . ALA A 1 113 ? -10.897 8.978 9.204 1.00 96.44 113 ALA A N 1
ATOM 876 C CA . ALA A 1 113 ? -12.087 9.797 8.999 1.00 96.44 113 ALA A CA 1
ATOM 877 C C . ALA A 1 113 ? -13.361 8.945 8.853 1.00 96.44 113 ALA A C 1
ATOM 879 O O . ALA A 1 113 ? -14.391 9.279 9.445 1.00 96.44 113 ALA A O 1
ATOM 880 N N . PHE A 1 114 ? -13.302 7.823 8.129 1.00 96.88 114 PHE A N 1
ATOM 881 C CA . PHE A 1 114 ? -14.440 6.910 7.968 1.00 96.88 114 PHE A CA 1
ATOM 882 C C . PHE A 1 114 ? -14.839 6.232 9.281 1.00 96.88 114 PHE A C 1
ATOM 884 O O . PHE A 1 114 ? -16.026 6.204 9.623 1.00 96.88 114 PHE A O 1
ATOM 891 N N . ALA A 1 115 ? -13.862 5.754 10.057 1.00 97.00 115 ALA A N 1
ATOM 892 C CA . ALA A 1 115 ? -14.129 5.164 11.365 1.00 97.00 115 ALA A CA 1
ATOM 893 C C . ALA A 1 115 ? -14.778 6.190 12.312 1.00 97.00 115 ALA A C 1
ATOM 895 O O . ALA A 1 115 ? -15.827 5.901 12.902 1.00 97.00 115 ALA A O 1
ATOM 896 N N . LYS A 1 116 ? -14.224 7.412 12.379 1.00 96.69 116 LYS A N 1
ATOM 897 C CA . LYS A 1 116 ? -14.762 8.516 13.193 1.00 96.69 116 LYS A CA 1
ATOM 898 C C . LYS A 1 116 ? -16.167 8.929 12.764 1.00 96.69 116 LYS A C 1
ATOM 900 O O . LYS A 1 116 ? -17.019 9.147 13.622 1.00 96.69 116 LYS A O 1
ATOM 905 N N . HIS A 1 117 ? -16.439 8.990 11.460 1.00 95.81 117 HIS A N 1
ATOM 906 C CA . HIS A 1 117 ? -17.770 9.312 10.936 1.00 95.81 117 HIS A CA 1
ATOM 907 C C . HIS A 1 117 ? -18.836 8.301 11.389 1.00 95.81 117 HIS A C 1
ATOM 909 O O . HIS A 1 117 ? -19.976 8.674 11.650 1.00 95.81 117 HIS A O 1
ATOM 915 N N . ALA A 1 118 ? -18.453 7.033 11.551 1.00 94.75 118 ALA A N 1
ATOM 916 C CA . ALA A 1 118 ? -19.315 5.980 12.083 1.00 94.75 118 ALA A CA 1
ATOM 917 C C . ALA A 1 118 ? -19.328 5.901 13.627 1.00 94.75 118 ALA A C 1
ATOM 919 O O . ALA A 1 118 ? -19.835 4.922 14.177 1.00 94.75 118 ALA A O 1
ATOM 920 N N . GLY A 1 119 ? -18.740 6.875 14.333 1.00 95.44 119 GLY A N 1
ATOM 921 C CA . GLY A 1 119 ? -18.655 6.895 15.797 1.00 95.44 119 GLY A CA 1
ATOM 922 C C . GLY A 1 119 ? -17.714 5.841 16.394 1.00 95.44 119 GLY A C 1
ATOM 923 O O . GLY A 1 119 ? -17.837 5.507 17.572 1.00 95.44 119 GLY A O 1
ATOM 924 N N . ARG A 1 120 ? -16.792 5.283 15.599 1.00 96.31 120 ARG A N 1
ATOM 925 C CA . ARG A 1 120 ? -15.837 4.246 16.021 1.00 96.31 120 ARG A CA 1
ATOM 926 C C . ARG A 1 120 ? -14.424 4.815 16.126 1.00 96.31 120 ARG A C 1
ATOM 928 O O . ARG A 1 120 ? -14.040 5.687 15.359 1.00 96.31 120 ARG A O 1
ATOM 935 N N . ASN A 1 121 ? -13.624 4.243 17.027 1.00 95.06 121 ASN A N 1
ATOM 936 C CA . ASN A 1 121 ? -12.178 4.495 17.117 1.00 95.06 121 ASN A CA 1
ATOM 937 C C . ASN A 1 121 ? -11.334 3.297 16.637 1.00 95.06 121 ASN A C 1
ATOM 939 O O . ASN A 1 121 ? -10.126 3.237 16.836 1.00 95.06 121 ASN A O 1
ATOM 943 N N . THR A 1 122 ? -11.987 2.299 16.041 1.00 96.06 122 THR A N 1
ATOM 944 C CA . THR A 1 122 ? -11.349 1.093 15.510 1.00 96.06 122 THR A CA 1
ATOM 945 C C . THR A 1 122 ? -11.772 0.917 14.059 1.00 96.06 122 THR A C 1
ATOM 947 O O . THR A 1 122 ? -12.971 0.867 13.756 1.00 96.06 122 THR A O 1
ATOM 950 N N . ILE A 1 123 ? -10.776 0.838 13.176 1.00 96.19 123 ILE A N 1
ATOM 951 C CA . ILE A 1 123 ? -10.945 0.646 11.733 1.00 96.19 123 ILE A CA 1
ATOM 952 C C . ILE A 1 123 ? -11.418 -0.789 11.468 1.00 96.19 123 ILE A C 1
ATOM 954 O O . ILE A 1 123 ? -10.918 -1.741 12.068 1.00 96.19 123 ILE A O 1
ATOM 958 N N . ASN A 1 124 ? -12.391 -0.947 10.573 1.00 94.31 124 ASN A N 1
ATOM 959 C CA . ASN A 1 124 ? -12.987 -2.226 10.190 1.00 94.31 124 ASN A CA 1
ATOM 960 C C . ASN A 1 124 ? -12.931 -2.411 8.660 1.00 94.31 124 ASN A C 1
ATOM 962 O O . ASN A 1 124 ? -12.723 -1.458 7.911 1.00 94.31 124 ASN A O 1
ATOM 966 N N . SER A 1 125 ? -13.189 -3.622 8.160 1.00 95.12 125 SER A N 1
ATOM 967 C CA . SER A 1 125 ? -13.162 -3.933 6.722 1.00 95.12 125 SER A CA 1
ATOM 968 C C . SER A 1 125 ? -14.129 -3.077 5.893 1.00 95.12 125 SER A C 1
ATOM 970 O O . SER A 1 125 ? -13.906 -2.893 4.704 1.00 95.12 125 SER A O 1
ATOM 972 N N . GLN A 1 126 ? -15.200 -2.546 6.497 1.00 93.94 126 GLN A N 1
ATOM 973 C CA . GLN A 1 126 ? -16.124 -1.632 5.810 1.00 93.94 126 GLN A CA 1
ATOM 974 C C . GLN A 1 126 ? -15.462 -0.295 5.447 1.00 93.94 126 GLN A C 1
ATOM 976 O O . GLN A 1 126 ? -15.743 0.241 4.380 1.00 93.94 126 GLN A O 1
ATOM 981 N N . ASP A 1 127 ? -14.552 0.206 6.289 1.00 95.94 127 ASP A N 1
ATOM 982 C CA . ASP A 1 127 ? -13.825 1.457 6.036 1.00 95.94 127 ASP A CA 1
ATOM 983 C C . ASP A 1 127 ? -12.877 1.289 4.838 1.00 95.94 127 ASP A C 1
ATOM 985 O O . ASP A 1 127 ? -12.779 2.164 3.982 1.00 95.94 127 ASP A O 1
ATOM 989 N N . VAL A 1 128 ? -12.249 0.112 4.721 1.00 95.56 128 VAL A N 1
ATOM 990 C CA . VAL A 1 128 ? -11.379 -0.240 3.587 1.00 95.56 128 VAL A CA 1
ATOM 991 C C . VAL A 1 128 ? -12.179 -0.382 2.294 1.00 95.56 128 VAL A C 1
ATOM 993 O O . VAL A 1 128 ? -11.769 0.143 1.264 1.00 95.56 128 VAL A O 1
ATOM 996 N N . VAL A 1 129 ? -13.342 -1.040 2.332 1.00 96.12 129 VAL A N 1
ATOM 997 C CA . VAL A 1 129 ? -14.228 -1.137 1.156 1.00 96.12 129 VAL A CA 1
ATOM 998 C C . VAL A 1 129 ? -14.659 0.255 0.680 1.00 96.12 129 VAL A C 1
ATOM 1000 O O . VAL A 1 129 ? -14.730 0.492 -0.526 1.00 96.12 129 VAL A O 1
ATOM 1003 N N . LEU A 1 130 ? -14.877 1.197 1.603 1.00 96.00 130 LEU A N 1
ATOM 1004 C CA . LEU A 1 130 ? -15.292 2.560 1.273 1.00 96.00 130 LEU A CA 1
ATOM 1005 C C . LEU A 1 130 ? -14.221 3.362 0.509 1.00 96.00 130 LEU A C 1
ATOM 1007 O O . LEU A 1 130 ? -14.582 4.249 -0.267 1.00 96.00 130 LEU A O 1
ATOM 1011 N N . LEU A 1 131 ? -12.931 3.022 0.636 1.00 95.00 131 LEU A N 1
ATOM 1012 C CA . LEU A 1 131 ? -11.866 3.603 -0.202 1.00 95.00 131 LEU A CA 1
ATOM 1013 C C . LEU A 1 131 ? -12.106 3.332 -1.696 1.00 95.00 131 LEU A C 1
ATOM 1015 O O . LEU A 1 131 ? -11.819 4.179 -2.542 1.00 95.00 131 LEU A O 1
ATOM 1019 N N . GLY A 1 132 ? -12.678 2.169 -2.022 1.00 94.44 132 GLY A N 1
ATOM 1020 C CA . GLY A 1 132 ? -12.964 1.744 -3.391 1.00 94.44 132 GLY A CA 1
ATOM 1021 C C . GLY A 1 132 ? -14.150 2.450 -4.050 1.00 94.44 132 GLY A C 1
ATOM 1022 O O . GLY A 1 132 ? -14.324 2.308 -5.252 1.00 94.44 132 GLY A O 1
ATOM 1023 N N . ARG A 1 133 ? -14.937 3.256 -3.322 1.00 95.38 133 ARG A N 1
ATOM 1024 C CA . ARG A 1 133 ? -16.242 3.799 -3.771 1.00 95.38 133 ARG A CA 1
ATOM 1025 C C . ARG A 1 133 ? -16.245 4.598 -5.081 1.00 95.38 133 ARG A C 1
ATOM 1027 O O . ARG A 1 133 ? -17.306 4.913 -5.606 1.00 95.38 133 ARG A O 1
ATOM 1034 N N . ARG A 1 134 ? -15.078 5.050 -5.551 1.00 93.38 134 ARG A N 1
ATOM 1035 C CA . ARG A 1 134 ? -14.928 5.816 -6.805 1.00 93.38 134 ARG A CA 1
ATOM 1036 C C . ARG A 1 134 ? -14.553 4.937 -8.000 1.00 93.38 134 ARG A C 1
ATOM 1038 O O . ARG A 1 134 ? -14.439 5.447 -9.108 1.00 93.38 134 ARG A O 1
ATOM 1045 N N . ASN A 1 135 ? -14.315 3.648 -7.774 1.00 96.31 135 ASN A N 1
ATOM 1046 C CA . ASN A 1 135 ? -13.918 2.683 -8.785 1.00 96.31 135 ASN A CA 1
ATOM 1047 C C . ASN A 1 135 ? -14.651 1.365 -8.517 1.00 96.31 135 ASN A C 1
ATOM 1049 O O . ASN A 1 135 ? -14.240 0.582 -7.665 1.00 96.31 135 ASN A O 1
ATOM 1053 N N . GLU A 1 136 ? -15.718 1.118 -9.277 1.00 94.88 136 GLU A N 1
ATOM 1054 C CA . GLU A 1 136 ? -16.587 -0.053 -9.108 1.00 94.88 136 GLU A CA 1
ATOM 1055 C C . GLU A 1 136 ? -15.819 -1.382 -9.186 1.00 94.88 136 GLU A C 1
ATOM 1057 O O . GLU A 1 136 ? -16.099 -2.309 -8.426 1.00 94.88 136 GLU A O 1
ATOM 1062 N N . GLY A 1 137 ? -14.807 -1.468 -10.059 1.00 96.19 137 GLY A N 1
ATOM 1063 C CA . GLY A 1 137 ? -13.961 -2.655 -10.184 1.00 96.19 137 GLY A CA 1
ATOM 1064 C C . GLY A 1 137 ? -13.123 -2.898 -8.929 1.00 96.19 137 GLY A C 1
ATOM 1065 O O . GLY A 1 137 ? -13.094 -4.011 -8.405 1.00 96.19 137 GLY A O 1
ATOM 1066 N N . LEU A 1 138 ? -12.489 -1.848 -8.402 1.00 95.12 138 LEU A N 1
ATOM 1067 C CA . LEU A 1 138 ? -11.733 -1.932 -7.152 1.00 95.12 138 LEU A CA 1
ATOM 1068 C C . LEU A 1 138 ? -12.652 -2.237 -5.961 1.00 95.12 138 LEU A C 1
ATOM 1070 O O . LEU A 1 138 ? -12.315 -3.072 -5.126 1.00 95.12 138 LEU A O 1
ATOM 1074 N N . GLU A 1 139 ? -13.823 -1.606 -5.893 1.00 95.81 139 GLU A N 1
ATOM 1075 C CA . GLU A 1 139 ? -14.815 -1.864 -4.849 1.00 95.81 139 GLU A CA 1
ATOM 1076 C C . GLU A 1 139 ? -15.263 -3.332 -4.844 1.00 95.81 139 GLU A C 1
ATOM 1078 O O . GLU A 1 139 ? -15.357 -3.944 -3.777 1.00 95.81 139 GLU A O 1
ATOM 1083 N N . ALA A 1 140 ? -15.495 -3.924 -6.020 1.00 96.62 140 ALA A N 1
ATOM 1084 C CA . ALA A 1 140 ? -15.858 -5.332 -6.146 1.00 96.62 140 ALA A CA 1
ATOM 1085 C C . ALA A 1 140 ? -14.750 -6.264 -5.626 1.00 96.62 140 ALA A C 1
ATOM 1087 O O . ALA A 1 140 ? -15.037 -7.177 -4.848 1.00 96.62 140 ALA A O 1
ATOM 1088 N N . VAL A 1 141 ? -13.489 -6.001 -5.994 1.00 97.00 141 VAL A N 1
ATOM 1089 C CA . VAL A 1 141 ? -12.327 -6.760 -5.499 1.00 97.00 141 VAL A CA 1
ATOM 1090 C C . VAL A 1 141 ? -12.214 -6.642 -3.977 1.00 97.00 141 VAL A C 1
ATOM 1092 O O . VAL A 1 141 ? -12.122 -7.654 -3.285 1.00 97.00 141 VAL A O 1
ATOM 1095 N N . LEU A 1 142 ? -12.307 -5.428 -3.427 1.00 96.25 142 LEU A N 1
ATOM 1096 C CA . LEU A 1 142 ? -12.217 -5.203 -1.980 1.00 96.25 142 LEU A CA 1
ATOM 1097 C C . LEU A 1 142 ? -13.361 -5.872 -1.208 1.00 96.25 142 LEU A C 1
ATOM 1099 O O . LEU A 1 142 ? -13.136 -6.410 -0.124 1.00 96.25 142 LEU A O 1
ATOM 1103 N N . LYS A 1 143 ? -14.585 -5.879 -1.751 1.00 96.31 143 LYS A N 1
ATOM 1104 C CA . LYS A 1 143 ? -15.722 -6.599 -1.152 1.00 96.31 143 LYS A CA 1
ATOM 1105 C C . LYS A 1 143 ? -15.494 -8.109 -1.133 1.00 96.31 143 LYS A C 1
ATOM 1107 O O . LYS A 1 143 ? -15.808 -8.744 -0.124 1.00 96.31 143 LYS A O 1
ATOM 1112 N N . ALA A 1 144 ? -14.965 -8.671 -2.219 1.00 96.50 144 ALA A N 1
ATOM 1113 C CA . ALA A 1 144 ? -14.640 -10.092 -2.296 1.00 96.50 144 ALA A CA 1
ATOM 1114 C C . ALA A 1 144 ? -13.573 -10.470 -1.257 1.00 96.50 144 ALA A C 1
ATOM 1116 O O . ALA A 1 144 ? -13.787 -11.390 -0.468 1.00 96.50 144 ALA A O 1
ATOM 1117 N N . GLU A 1 145 ? -12.491 -9.695 -1.159 1.00 95.88 145 GLU A N 1
ATOM 1118 C CA . GLU A 1 145 ? -11.445 -9.936 -0.159 1.00 95.88 145 GLU A CA 1
ATOM 1119 C C . GLU A 1 145 ? -11.945 -9.749 1.279 1.00 95.88 145 GLU A C 1
ATOM 1121 O O . GLU A 1 145 ? -11.663 -10.569 2.155 1.00 95.88 145 GLU A O 1
ATOM 1126 N N . ALA A 1 146 ? -12.772 -8.732 1.540 1.00 94.56 146 ALA A N 1
ATOM 1127 C CA . ALA A 1 146 ? -13.380 -8.539 2.855 1.00 94.56 146 ALA A CA 1
ATOM 1128 C C . ALA A 1 146 ? -14.269 -9.725 3.269 1.00 94.56 146 ALA A C 1
ATOM 1130 O O . ALA A 1 146 ? -14.361 -10.039 4.458 1.00 94.56 146 ALA A O 1
ATOM 1131 N N . LYS A 1 147 ? -14.926 -10.389 2.310 1.00 94.56 147 LYS A N 1
ATOM 1132 C CA . LYS A 1 147 ? -15.673 -11.627 2.558 1.00 94.56 147 LYS A CA 1
ATOM 1133 C C . LYS A 1 147 ? -14.722 -12.786 2.878 1.00 94.56 147 LYS A C 1
ATOM 1135 O O . LYS A 1 147 ? -14.925 -13.442 3.898 1.00 94.56 147 LYS A O 1
ATOM 1140 N N . ASN A 1 148 ? -13.666 -12.978 2.086 1.00 94.75 148 ASN A N 1
ATOM 1141 C CA . ASN A 1 148 ? -12.674 -14.042 2.293 1.00 94.75 148 ASN A CA 1
ATOM 1142 C C . ASN A 1 148 ? -12.022 -13.964 3.682 1.00 94.75 148 ASN A C 1
ATOM 1144 O O . ASN A 1 148 ? -11.941 -14.966 4.390 1.00 94.75 148 ASN A O 1
ATOM 1148 N N . VAL A 1 149 ? -11.609 -12.766 4.110 1.00 93.31 149 VAL A N 1
ATOM 1149 C CA . VAL A 1 149 ? -10.992 -12.549 5.431 1.00 93.31 149 VAL A CA 1
ATOM 1150 C C . VAL A 1 149 ? -11.972 -12.855 6.568 1.00 93.31 149 VAL A C 1
ATOM 1152 O O . VAL A 1 149 ? -11.593 -13.464 7.567 1.00 93.31 149 VAL A O 1
ATOM 1155 N N . LYS A 1 150 ? -13.248 -12.474 6.422 1.00 90.44 150 LYS A N 1
ATOM 1156 C CA . LYS A 1 150 ? -14.283 -12.794 7.417 1.00 90.44 150 LYS A CA 1
ATOM 1157 C C . LYS A 1 150 ? -14.496 -14.298 7.553 1.00 90.44 150 LYS A C 1
ATOM 1159 O O . LYS A 1 150 ? -14.613 -14.776 8.674 1.00 90.44 150 LYS A O 1
ATOM 1164 N N . GLU A 1 151 ? -14.543 -15.023 6.438 1.00 92.44 151 GLU A N 1
ATOM 1165 C CA . GLU A 1 151 ? -14.692 -16.482 6.438 1.00 92.44 151 GLU A CA 1
ATOM 1166 C C . GLU A 1 151 ? -13.460 -17.182 7.021 1.00 92.44 151 GLU A C 1
ATOM 1168 O O . GLU A 1 151 ? -13.605 -18.137 7.780 1.00 92.44 151 GLU A O 1
ATOM 1173 N N . ALA A 1 152 ? -12.253 -16.698 6.713 1.00 91.06 152 ALA A N 1
ATOM 1174 C CA . ALA A 1 152 ? -11.012 -17.240 7.262 1.00 91.06 152 ALA A CA 1
ATOM 1175 C C . ALA A 1 152 ? -10.936 -17.094 8.790 1.00 91.06 152 ALA A C 1
ATOM 1177 O O . ALA A 1 152 ? -10.502 -18.020 9.461 1.00 91.06 152 ALA A O 1
ATOM 1178 N N . ASN A 1 153 ? -11.416 -15.977 9.342 1.00 85.88 153 ASN A N 1
ATOM 1179 C CA . ASN A 1 153 ? -11.430 -15.733 10.789 1.00 85.88 153 ASN A CA 1
ATOM 1180 C C . ASN A 1 153 ? -12.510 -16.526 11.550 1.00 85.88 153 ASN A C 1
ATOM 1182 O O . ASN A 1 153 ? -12.544 -16.481 12.778 1.00 85.88 153 ASN A O 1
ATOM 1186 N N . GLN A 1 154 ? -13.427 -17.191 10.841 1.00 79.19 154 GLN A N 1
ATOM 1187 C CA . GLN A 1 154 ? -14.478 -18.034 11.426 1.00 79.19 154 GLN A CA 1
ATOM 1188 C C . GLN A 1 154 ? -14.105 -19.524 11.458 1.00 79.19 154 GLN A C 1
ATOM 1190 O O . GLN A 1 154 ? -14.877 -20.323 11.988 1.00 79.19 154 GLN A O 1
ATOM 1195 N N . ARG A 1 155 ? -12.964 -19.894 10.868 1.00 60.41 155 ARG A N 1
ATOM 1196 C CA . ARG A 1 155 ? -12.407 -21.252 10.870 1.00 60.41 155 ARG A CA 1
ATOM 1197 C C . ARG A 1 155 ? -11.390 -21.406 11.991 1.00 60.41 155 ARG A C 1
ATOM 1199 O O . ARG A 1 155 ? -11.334 -22.526 12.539 1.00 60.41 155 ARG A O 1
#

Sequence (155 aa):
MAHEKAGRYARMRRVFVSTVWSERDGPSFDASSTSNPPTMSLRFHQALDMAGLQTQEEATKEDRLKAALWYSIGQTVDAVSVNQDVNATPHFIGGLSELVWAQIENVTADLEAFAKHAGRNTINSQDVVLLGRRNEGLEAVLKAEAKNVKEANQR

Foldseek 3Di:
DVVVVVVVLVVCLVCLLVPVVVCPPDDDDDDDDDDDDDDDDDDDDDDPPVVVVVVVVVSVVVSVVLSVLLVVLVVVCVVVCVVVVHDDDPVNSSVVSVVVVVVVVVLVVQQCVVCVVVVHRDGALVSVLVVCVVPPVVSVVSVVVSVVVVVVVVD

pLDDT: mean 73.54, std 24.68, range [27.03, 97.19]

Organism: Hort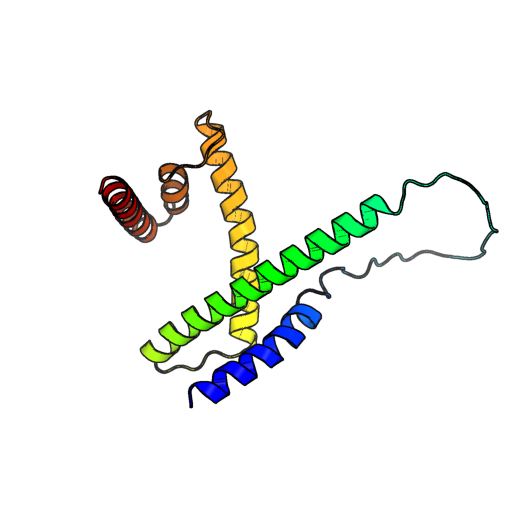aea werneckii (NCBI:txid91943)

InterPro domains:
  IPR009072 Histone-fold [G3DSA:1.10.20.10] (43-155)
  IPR009072 Histone-fold [SSF47113] (79-134)
  IPR029003 CENP-S/Mhf1 [PF15630] (64-138)